Protein AF-A0A2I1HKR5-F1 (afdb_monomer)

Foldseek 3Di:
DDPLVVVVVDDLVPDALVVQQVVCVVVDPDDPSLVSLLVSLVVLVVLCVDPPHDPSNVVSSLVRCVVCVVSVVVCVVVDPDVVVVVVSVVVVVVVVVVVVVVVVVVVVVVVVVVVVVVVVVVVVVD

Secondary structure (DSSP, 8-state):
--TTHHHHTS-GGG--HHHHHHHHHHHSSS--HHHHHHHHHHHHHHHHH-TTS-HHHHHHHHHHHHHTHHHHHHHGGG-S-HHHHHHHHHHHHHHHHHHHHHHHHHHHHHHHHHHHHHHHHHHH--

Radius of gyration: 22.48 Å; Cα contacts (8 Å, |Δi|>4): 47; chains: 1; bounding box: 53×52×51 Å

Organism: NCBI:txid588596

Sequence (126 aa):
MSEYASYFNQDSAKWSLVNFDSWCLQKTNGCHANKIHRIFYKHMNDVLLKDSSTEQERSQARNLINSRKEHVKLANALWDNPDILKSIYKENSKKRDRDTDEEDLVEKERHLALKERELSIKEREV

Structure (mmCIF, N/CA/C/O backbone):
data_AF-A0A2I1HKR5-F1
#
_entry.id   AF-A0A2I1HKR5-F1
#
loop_
_atom_site.group_PDB
_atom_site.id
_atom_site.type_symbol
_atom_site.label_atom_id
_atom_site.label_alt_id
_atom_site.label_comp_id
_atom_site.label_asym_id
_atom_site.label_entity_id
_atom_site.label_seq_id
_atom_site.pdbx_PDB_ins_code
_atom_site.Cartn_x
_atom_site.Cartn_y
_atom_site.Cartn_z
_atom_site.occupancy
_atom_site.B_iso_or_equiv
_atom_site.auth_seq_id
_atom_site.auth_comp_id
_atom_site.auth_asym_id
_atom_site.auth_atom_id
_atom_site.pdbx_PDB_model_num
ATOM 1 N N . MET A 1 1 ? 18.377 -11.336 -5.064 1.00 46.84 1 MET A N 1
ATOM 2 C CA . MET A 1 1 ? 17.333 -10.480 -4.457 1.00 46.84 1 MET A CA 1
ATOM 3 C C . MET A 1 1 ? 17.103 -9.305 -5.387 1.00 46.84 1 MET A C 1
ATOM 5 O O . MET A 1 1 ? 18.077 -8.797 -5.923 1.00 46.84 1 MET A O 1
ATOM 9 N N . SER A 1 2 ? 15.847 -8.954 -5.664 1.00 58.91 2 SER A N 1
ATOM 10 C CA . SER A 1 2 ? 15.514 -7.898 -6.629 1.00 58.91 2 SER A CA 1
ATOM 11 C C . SER A 1 2 ? 16.070 -6.552 -6.147 1.00 58.91 2 SER A C 1
ATOM 13 O O . SER A 1 2 ? 15.927 -6.239 -4.970 1.00 58.91 2 SER A O 1
ATOM 15 N N . GLU A 1 3 ? 16.700 -5.772 -7.025 1.00 70.25 3 GLU A N 1
ATOM 16 C CA . GLU A 1 3 ? 17.335 -4.471 -6.730 1.00 70.25 3 GLU A CA 1
ATOM 17 C C . GLU A 1 3 ? 16.404 -3.510 -5.955 1.00 70.25 3 GLU A C 1
ATOM 19 O O . GLU A 1 3 ? 16.826 -2.779 -5.058 1.00 70.25 3 GLU A O 1
ATOM 24 N N . TYR A 1 4 ? 15.100 -3.635 -6.206 1.00 76.50 4 TYR A N 1
ATOM 25 C CA . TYR A 1 4 ? 14.010 -2.882 -5.587 1.00 76.50 4 TYR A CA 1
ATOM 26 C C . TYR A 1 4 ? 13.698 -3.253 -4.130 1.00 76.50 4 TYR A C 1
ATOM 28 O O . TYR A 1 4 ? 13.053 -2.477 -3.432 1.00 76.50 4 TYR A O 1
ATOM 36 N N . ALA A 1 5 ? 14.146 -4.416 -3.646 1.00 77.94 5 ALA A N 1
ATOM 37 C CA . ALA A 1 5 ? 13.904 -4.849 -2.266 1.00 77.94 5 ALA A CA 1
ATOM 38 C C . ALA A 1 5 ? 14.584 -3.923 -1.247 1.00 77.94 5 ALA A C 1
ATOM 40 O O . ALA A 1 5 ? 14.082 -3.745 -0.142 1.00 77.94 5 ALA A O 1
ATOM 41 N N . SER A 1 6 ? 15.690 -3.287 -1.642 1.00 84.44 6 SER A N 1
ATOM 42 C CA . SER A 1 6 ? 16.434 -2.359 -0.788 1.00 84.44 6 SER A CA 1
ATOM 43 C C . SER A 1 6 ? 15.600 -1.155 -0.335 1.00 84.44 6 SER A C 1
ATOM 45 O O . SER A 1 6 ? 15.768 -0.701 0.794 1.00 84.44 6 SER A O 1
ATOM 47 N N . TYR A 1 7 ? 14.654 -0.689 -1.157 1.00 86.25 7 TYR A N 1
ATOM 48 C CA . TYR A 1 7 ? 13.729 0.377 -0.774 1.00 86.25 7 TYR A CA 1
ATOM 49 C C . TYR A 1 7 ? 12.763 -0.056 0.336 1.00 86.25 7 TYR A C 1
ATOM 51 O O . TYR A 1 7 ? 12.423 0.748 1.197 1.00 86.25 7 TYR A O 1
ATOM 59 N N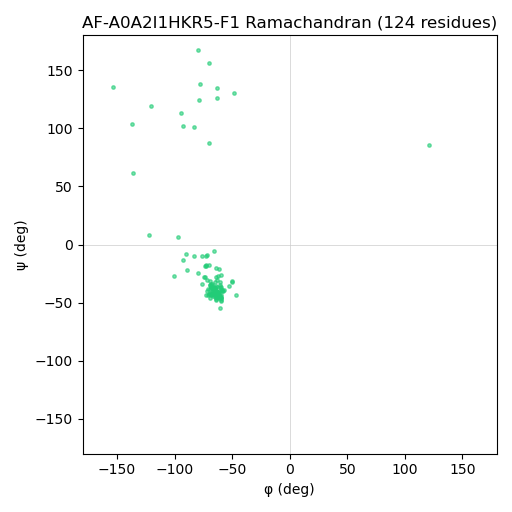 . PHE A 1 8 ? 12.319 -1.313 0.343 1.00 87.12 8 PHE A N 1
ATOM 60 C CA . PHE A 1 8 ? 11.333 -1.805 1.311 1.00 87.12 8 PHE A CA 1
ATOM 61 C C . PHE A 1 8 ? 11.939 -2.220 2.653 1.00 87.12 8 PHE A C 1
ATOM 63 O O . PHE A 1 8 ? 11.205 -2.412 3.612 1.00 87.12 8 PHE A O 1
ATOM 70 N N . ASN A 1 9 ? 13.269 -2.290 2.751 1.00 86.25 9 ASN A N 1
ATOM 71 C CA . ASN A 1 9 ? 13.964 -2.540 4.017 1.00 86.25 9 ASN A CA 1
ATOM 72 C C . ASN A 1 9 ? 13.910 -1.344 4.988 1.00 86.25 9 ASN A C 1
ATOM 74 O O . ASN A 1 9 ? 14.356 -1.457 6.127 1.00 86.25 9 ASN A O 1
ATOM 78 N N . GLN A 1 10 ? 13.421 -0.185 4.539 1.00 86.00 10 GLN A N 1
ATOM 79 C CA . GLN A 1 10 ? 13.166 0.955 5.415 1.00 86.00 10 GLN A CA 1
ATOM 80 C C . GLN A 1 10 ? 11.845 0.791 6.179 1.00 86.00 10 GLN A C 1
ATOM 82 O O . GLN A 1 10 ? 10.998 -0.017 5.806 1.00 86.00 10 GLN A O 1
ATOM 87 N N . ASP A 1 11 ? 11.646 1.637 7.191 1.00 86.62 11 ASP A N 1
ATOM 88 C CA . ASP A 1 11 ? 10.399 1.704 7.956 1.00 86.62 11 ASP A CA 1
ATOM 89 C C . ASP A 1 11 ? 9.158 1.777 7.048 1.00 86.62 11 ASP A C 1
ATOM 91 O O . ASP A 1 11 ? 9.083 2.620 6.146 1.00 86.62 11 ASP A O 1
ATOM 95 N N . SER A 1 12 ? 8.179 0.912 7.324 1.00 84.81 12 SER A N 1
ATOM 96 C CA . SER A 1 12 ? 6.913 0.846 6.595 1.00 84.81 12 SER A CA 1
ATOM 97 C C . SER A 1 12 ? 6.181 2.184 6.509 1.00 84.81 12 SER A C 1
ATOM 99 O O . SER A 1 12 ? 5.651 2.523 5.451 1.00 84.81 12 SER A O 1
ATOM 101 N N . ALA A 1 13 ? 6.245 3.021 7.546 1.00 84.69 13 ALA A N 1
ATOM 102 C CA . ALA A 1 13 ? 5.631 4.348 7.553 1.00 84.69 13 ALA A CA 1
ATOM 103 C C . ALA A 1 13 ? 6.197 5.286 6.469 1.00 84.69 13 ALA A C 1
ATOM 105 O O . ALA A 1 13 ? 5.542 6.249 6.076 1.00 84.69 13 ALA A O 1
ATOM 106 N N . LYS A 1 14 ? 7.404 5.008 5.958 1.00 86.44 14 LYS A N 1
ATOM 107 C CA . LYS A 1 14 ? 8.066 5.796 4.904 1.00 86.44 14 LYS A CA 1
ATOM 108 C C . LYS A 1 14 ? 7.747 5.307 3.493 1.00 86.44 14 LYS A C 1
ATOM 110 O O . LYS A 1 14 ? 8.124 5.970 2.521 1.00 86.44 14 LYS A O 1
ATOM 115 N N . TRP A 1 15 ? 7.077 4.162 3.357 1.00 88.81 15 TRP A N 1
ATOM 116 C CA . TRP A 1 15 ? 6.706 3.620 2.057 1.00 88.81 15 TRP A CA 1
ATOM 117 C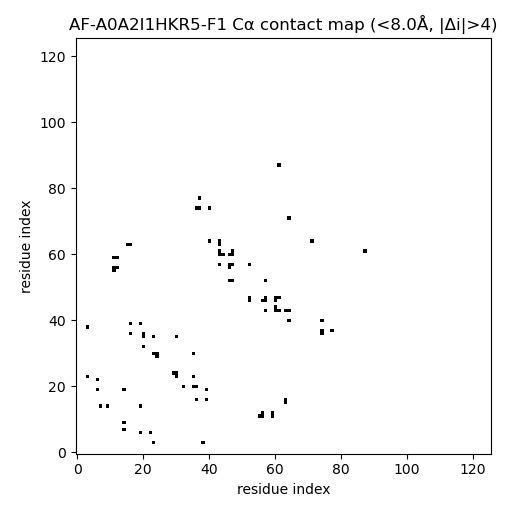 C . TRP A 1 15 ? 5.741 4.566 1.342 1.00 88.81 15 TRP A C 1
ATOM 119 O O . TRP A 1 15 ? 4.696 4.945 1.869 1.00 88.81 15 TRP A O 1
ATOM 129 N N . SER A 1 16 ? 6.092 4.939 0.115 1.00 86.06 16 SER A N 1
ATOM 130 C CA . SER A 1 16 ? 5.286 5.803 -0.741 1.00 86.06 16 SER A CA 1
ATOM 131 C C . SER A 1 16 ? 5.601 5.505 -2.198 1.00 86.06 16 SER A C 1
ATOM 133 O O . SER A 1 16 ? 6.769 5.413 -2.571 1.00 86.06 16 SER A O 1
ATOM 135 N N . LEU A 1 17 ? 4.568 5.405 -3.038 1.00 84.62 17 LEU A N 1
ATOM 136 C CA . LEU A 1 17 ? 4.752 5.177 -4.473 1.00 84.62 17 LEU A CA 1
ATOM 137 C C . LEU A 1 17 ? 5.585 6.295 -5.118 1.00 84.62 17 LEU A C 1
ATOM 139 O O . LEU A 1 17 ? 6.457 6.020 -5.929 1.00 84.62 17 LEU A O 1
ATOM 143 N N . VAL A 1 18 ? 5.372 7.549 -4.705 1.00 83.19 18 VAL A N 1
ATOM 144 C CA . VAL A 1 18 ? 6.098 8.716 -5.240 1.00 83.19 18 VAL A CA 1
ATOM 145 C C . VAL A 1 18 ? 7.580 8.659 -4.875 1.00 83.19 18 VAL A C 1
ATOM 147 O O . VAL A 1 18 ? 8.450 8.907 -5.713 1.00 83.19 18 VAL A O 1
ATOM 150 N N . ASN A 1 19 ? 7.873 8.293 -3.625 1.00 86.25 19 ASN A N 1
ATOM 151 C CA . ASN A 1 19 ? 9.248 8.147 -3.159 1.00 86.25 19 ASN A CA 1
ATOM 152 C C . ASN A 1 19 ? 9.921 6.944 -3.830 1.00 86.25 19 ASN A C 1
ATOM 154 O O . ASN A 1 19 ? 11.100 7.017 -4.161 1.00 86.25 19 ASN A O 1
ATOM 158 N N . PHE A 1 20 ? 9.178 5.860 -4.058 1.00 86.25 20 PHE A N 1
ATOM 159 C CA . PHE A 1 20 ? 9.670 4.675 -4.752 1.00 86.25 20 PHE A CA 1
ATOM 160 C C . PHE A 1 20 ? 9.972 4.944 -6.229 1.00 86.25 20 PHE A C 1
ATOM 162 O O . PHE A 1 20 ? 11.040 4.565 -6.706 1.00 86.25 20 PHE A O 1
ATOM 169 N N . ASP A 1 21 ? 9.088 5.650 -6.935 1.00 82.94 21 ASP A N 1
ATOM 170 C CA . ASP A 1 21 ? 9.306 6.085 -8.317 1.00 82.94 21 ASP A CA 1
ATOM 171 C C . ASP A 1 21 ? 10.547 6.973 -8.426 1.00 82.94 21 ASP A C 1
ATOM 173 O O . ASP A 1 21 ? 11.420 6.725 -9.257 1.00 82.94 21 ASP A O 1
ATOM 177 N N . SER A 1 22 ? 10.661 7.968 -7.542 1.00 83.44 22 SER A N 1
ATOM 178 C CA . SER A 1 22 ? 11.820 8.869 -7.487 1.00 83.44 22 SER A CA 1
ATOM 179 C C . SER A 1 22 ? 13.114 8.108 -7.193 1.00 83.44 22 SER A C 1
ATOM 181 O O . SER A 1 22 ? 14.140 8.350 -7.826 1.00 83.44 22 SER A O 1
ATOM 183 N N . TRP A 1 23 ? 13.063 7.142 -6.274 1.00 85.19 23 TRP A N 1
ATOM 184 C CA . TRP A 1 23 ? 14.198 6.284 -5.943 1.00 85.19 23 TRP A CA 1
ATOM 185 C C . TRP A 1 23 ? 14.615 5.405 -7.132 1.00 85.19 23 TRP A C 1
ATOM 187 O O . TRP A 1 23 ? 15.801 5.308 -7.448 1.00 85.19 23 TRP A O 1
ATOM 197 N N . CYS A 1 24 ? 13.654 4.822 -7.853 1.00 82.69 24 CYS A N 1
ATOM 198 C CA . CYS A 1 24 ? 13.929 4.007 -9.033 1.00 82.69 24 CYS A CA 1
ATOM 199 C C . CYS A 1 24 ? 14.486 4.835 -10.198 1.00 82.69 24 CYS A C 1
ATOM 201 O O . CYS A 1 24 ? 15.383 4.363 -10.894 1.00 82.69 24 CYS A O 1
ATOM 203 N N . LEU A 1 25 ? 14.008 6.067 -10.393 1.00 77.50 25 LEU A N 1
ATOM 204 C CA . LEU A 1 25 ? 14.527 6.993 -11.407 1.00 77.50 25 LEU A CA 1
ATOM 205 C C . LEU A 1 25 ? 16.010 7.322 -11.194 1.00 77.50 25 LEU A C 1
ATOM 207 O O . LEU A 1 25 ? 16.745 7.476 -12.162 1.00 77.50 25 LEU A O 1
ATOM 211 N N . GLN A 1 26 ? 16.456 7.399 -9.938 1.00 77.69 26 GLN A N 1
ATOM 212 C CA . GLN A 1 26 ? 17.859 7.660 -9.601 1.00 77.69 26 GLN A CA 1
ATOM 213 C C . GLN A 1 26 ? 18.754 6.420 -9.712 1.00 77.69 26 GLN A C 1
ATOM 215 O O . GLN A 1 26 ? 19.967 6.549 -9.869 1.00 77.69 26 GLN A O 1
ATOM 220 N N . LYS A 1 27 ? 18.179 5.218 -9.586 1.00 72.19 27 LYS A N 1
ATOM 221 C CA . LYS A 1 27 ? 18.922 3.949 -9.546 1.00 72.19 27 LYS A CA 1
ATOM 222 C C . LYS A 1 27 ? 18.920 3.182 -10.865 1.00 72.19 27 LYS A C 1
ATOM 224 O O . LYS A 1 27 ? 19.858 2.437 -11.118 1.00 72.19 27 LYS A O 1
ATOM 229 N N . THR A 1 28 ? 17.904 3.362 -11.706 1.00 62.94 28 THR A N 1
ATOM 230 C CA . THR A 1 28 ? 17.740 2.602 -12.952 1.00 62.94 28 THR A CA 1
ATOM 231 C C . THR A 1 28 ? 17.721 3.528 -14.168 1.00 62.94 28 THR A C 1
ATOM 233 O O . THR A 1 28 ? 16.851 4.387 -14.299 1.00 62.94 28 THR A O 1
ATOM 236 N N . ASN A 1 29 ? 18.679 3.339 -15.086 1.00 55.53 29 ASN A N 1
ATOM 237 C CA . ASN A 1 29 ? 18.708 4.012 -16.389 1.00 55.53 29 ASN A CA 1
ATOM 238 C C . ASN A 1 29 ? 17.573 3.461 -17.269 1.00 55.53 29 ASN A C 1
ATOM 240 O O . ASN A 1 29 ? 17.760 2.498 -18.008 1.00 55.53 29 ASN A O 1
ATOM 244 N N . GLY A 1 30 ? 16.381 4.045 -17.154 1.00 55.28 30 GLY A N 1
ATOM 245 C CA . GLY A 1 30 ? 15.196 3.632 -17.909 1.00 55.28 30 GLY A CA 1
ATOM 246 C C . GLY A 1 30 ? 14.055 3.213 -16.991 1.00 55.28 30 GLY A C 1
ATOM 2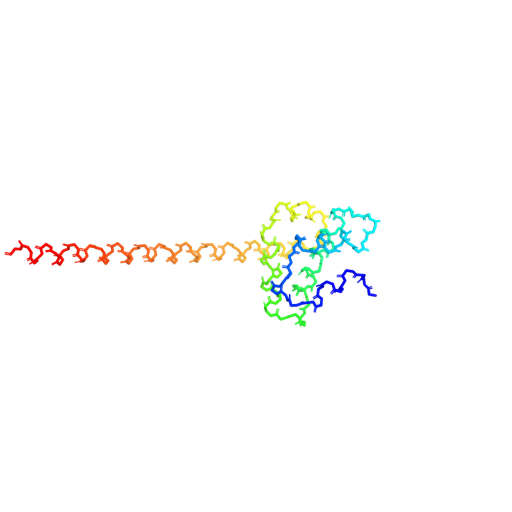47 O O . GLY A 1 30 ? 13.858 2.039 -16.682 1.00 55.28 30 GLY A O 1
ATOM 248 N N . CYS A 1 31 ? 13.274 4.198 -16.565 1.00 57.62 31 CYS A N 1
ATOM 249 C CA . CYS A 1 31 ? 12.113 3.996 -15.716 1.00 57.62 31 CYS A CA 1
ATOM 250 C C . CYS A 1 31 ? 10.855 3.845 -16.583 1.00 57.62 31 CYS A C 1
ATOM 252 O O . CYS A 1 31 ? 10.299 4.819 -17.088 1.00 57.62 31 CYS A O 1
ATOM 254 N N . HIS A 1 32 ? 10.386 2.609 -16.759 1.00 66.00 32 HIS A N 1
ATOM 255 C CA . HIS A 1 32 ? 9.022 2.371 -17.227 1.00 66.00 32 HIS A CA 1
ATOM 256 C C . HIS A 1 32 ? 8.088 2.442 -16.016 1.00 66.00 32 HIS A C 1
ATOM 258 O O . HIS A 1 32 ? 7.998 1.469 -15.263 1.00 66.00 32 HIS A O 1
ATOM 264 N N . ALA A 1 33 ? 7.389 3.568 -15.836 1.00 65.88 33 ALA A N 1
ATOM 265 C CA . ALA A 1 33 ? 6.505 3.820 -14.688 1.00 65.88 33 ALA A CA 1
ATOM 266 C C . ALA A 1 33 ? 5.567 2.634 -14.382 1.00 65.88 33 ALA A C 1
ATOM 268 O O . ALA A 1 33 ? 5.493 2.164 -13.251 1.00 65.88 33 ALA A O 1
ATOM 269 N N . ASN A 1 34 ? 4.966 2.037 -15.417 1.00 69.38 34 ASN A N 1
ATOM 270 C CA . ASN A 1 34 ? 4.083 0.873 -15.274 1.00 69.38 34 ASN A CA 1
ATOM 271 C C . ASN A 1 34 ? 4.774 -0.349 -14.639 1.00 69.38 34 ASN A C 1
ATOM 273 O O . ASN A 1 34 ? 4.172 -1.072 -13.844 1.00 69.38 34 ASN A O 1
ATOM 277 N N . LYS A 1 35 ? 6.046 -0.596 -14.972 1.00 73.69 35 LYS A N 1
ATOM 278 C CA . LYS A 1 35 ? 6.815 -1.730 -14.439 1.00 73.69 35 LYS A CA 1
ATOM 279 C C . LYS A 1 35 ? 7.159 -1.518 -12.966 1.00 73.69 35 LYS A C 1
ATOM 281 O O . LYS A 1 35 ? 7.108 -2.464 -12.187 1.00 73.69 35 LYS A O 1
ATOM 286 N N . ILE A 1 36 ? 7.471 -0.285 -12.585 1.00 77.88 36 ILE A N 1
ATOM 287 C CA . ILE A 1 36 ? 7.832 0.081 -11.212 1.00 77.88 36 ILE A CA 1
ATOM 288 C C . ILE A 1 36 ? 6.602 0.056 -10.317 1.00 77.88 36 ILE A C 1
ATOM 290 O O . ILE A 1 36 ? 6.632 -0.563 -9.256 1.00 77.88 36 ILE A O 1
ATOM 294 N N . HIS A 1 37 ? 5.479 0.598 -10.787 1.00 81.69 37 HIS A N 1
ATOM 295 C CA . HIS A 1 37 ? 4.210 0.531 -10.060 1.00 81.69 37 HIS A CA 1
ATOM 296 C C . HIS A 1 37 ? 3.803 -0.925 -9.820 1.00 81.69 37 HIS A C 1
ATOM 298 O O . HIS A 1 37 ? 3.403 -1.276 -8.712 1.00 81.69 37 HIS A O 1
ATOM 304 N N . ARG A 1 38 ? 4.000 -1.810 -10.809 1.00 78.00 38 ARG A N 1
ATOM 305 C CA . ARG A 1 38 ? 3.765 -3.252 -10.641 1.00 78.00 38 ARG A CA 1
ATOM 306 C C . ARG A 1 38 ? 4.628 -3.856 -9.534 1.00 78.00 38 ARG A C 1
ATOM 308 O O . ARG A 1 38 ? 4.119 -4.635 -8.736 1.00 78.00 38 ARG A O 1
ATOM 315 N N . ILE A 1 39 ? 5.915 -3.521 -9.483 1.00 81.19 39 ILE A N 1
ATOM 316 C CA . ILE A 1 39 ? 6.826 -4.017 -8.441 1.00 81.19 39 ILE A CA 1
ATOM 317 C C . ILE A 1 39 ? 6.382 -3.519 -7.063 1.00 81.19 39 ILE A C 1
ATOM 319 O O . ILE A 1 39 ? 6.341 -4.305 -6.119 1.00 81.19 39 ILE A O 1
ATOM 323 N N . PHE A 1 40 ? 5.991 -2.248 -6.968 1.00 85.81 40 PHE A N 1
ATOM 324 C CA . PHE A 1 40 ? 5.512 -1.648 -5.729 1.00 85.81 40 PHE A CA 1
ATOM 325 C C . PHE A 1 40 ? 4.265 -2.351 -5.194 1.00 85.81 40 PHE A C 1
ATOM 327 O O . PHE A 1 40 ? 4.258 -2.836 -4.064 1.00 85.81 40 PHE A O 1
ATOM 334 N N . TYR A 1 41 ? 3.221 -2.471 -6.016 1.00 83.00 41 TYR A N 1
ATOM 335 C CA . TYR A 1 41 ? 1.973 -3.100 -5.588 1.00 83.00 41 TYR A CA 1
ATOM 336 C C . TYR A 1 41 ? 2.116 -4.604 -5.362 1.00 83.00 41 TYR A C 1
ATOM 338 O O . TYR A 1 41 ? 1.482 -5.136 -4.454 1.00 83.00 41 TYR A O 1
ATOM 346 N N . LYS A 1 42 ? 2.997 -5.285 -6.108 1.00 82.25 42 LYS A N 1
ATOM 347 C CA . LYS A 1 42 ? 3.342 -6.680 -5.817 1.00 82.25 42 LYS A CA 1
ATOM 348 C C . LYS A 1 42 ? 3.949 -6.816 -4.421 1.00 82.25 42 LYS A C 1
ATOM 350 O O . LYS A 1 42 ? 3.533 -7.697 -3.682 1.00 82.25 42 LYS A O 1
ATOM 355 N N . HIS A 1 43 ? 4.869 -5.930 -4.039 1.00 86.06 43 HIS A N 1
ATOM 356 C CA . HIS A 1 43 ? 5.448 -5.955 -2.697 1.00 86.06 43 HIS A CA 1
ATOM 357 C C . HIS A 1 43 ? 4.390 -5.725 -1.612 1.00 86.06 43 HIS A C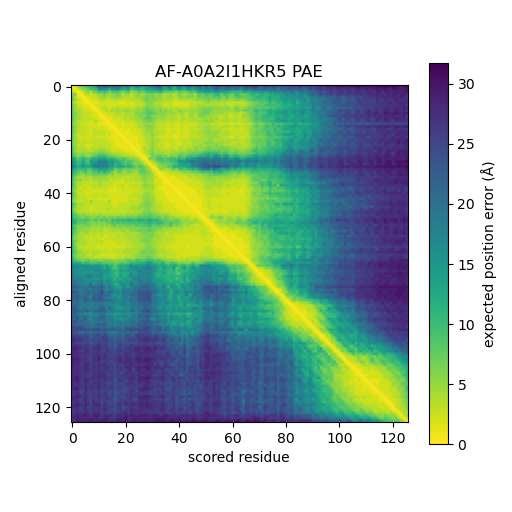 1
ATOM 359 O O . HIS A 1 43 ? 4.342 -6.475 -0.642 1.00 86.06 43 HIS A O 1
ATOM 365 N N . MET A 1 44 ? 3.501 -4.743 -1.799 1.00 86.88 44 MET A N 1
ATOM 366 C CA . MET A 1 44 ? 2.388 -4.510 -0.869 1.00 86.88 44 MET A CA 1
ATOM 367 C C . MET A 1 44 ? 1.509 -5.757 -0.721 1.00 86.88 44 MET A C 1
ATOM 369 O O . MET A 1 44 ? 1.097 -6.093 0.383 1.00 86.88 44 MET A O 1
ATOM 373 N N . ASN A 1 45 ? 1.260 -6.481 -1.812 1.00 81.62 45 ASN A N 1
ATOM 374 C CA . ASN A 1 45 ? 0.496 -7.722 -1.770 1.00 81.62 45 ASN A CA 1
ATOM 375 C C . ASN A 1 45 ? 1.252 -8.853 -1.054 1.00 81.62 45 ASN A C 1
ATOM 377 O O . ASN A 1 45 ? 0.670 -9.556 -0.233 1.00 81.62 45 ASN A O 1
ATOM 381 N N . ASP A 1 46 ? 2.553 -8.998 -1.308 1.00 85.06 46 ASP A N 1
ATOM 382 C CA . ASP A 1 46 ? 3.394 -9.976 -0.613 1.00 85.06 46 ASP A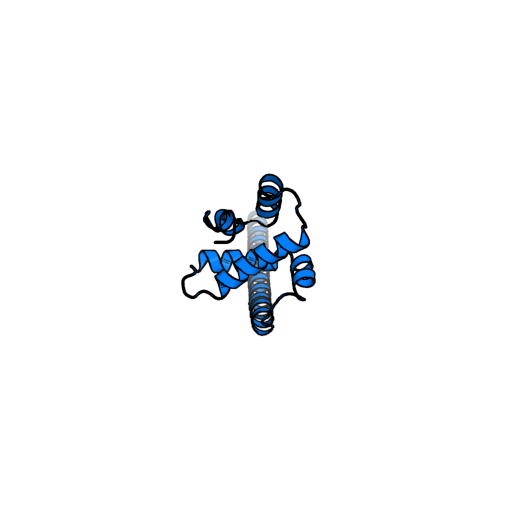 CA 1
ATOM 383 C C . ASP A 1 46 ? 3.402 -9.721 0.906 1.00 85.06 46 ASP A C 1
ATOM 385 O O . ASP A 1 46 ? 3.378 -10.670 1.684 1.00 85.06 46 ASP A O 1
ATOM 389 N N . VAL A 1 47 ? 3.379 -8.455 1.341 1.00 85.94 47 VAL A N 1
ATOM 390 C CA . VAL A 1 47 ? 3.246 -8.064 2.759 1.00 85.94 47 VAL A CA 1
ATOM 391 C C . VAL A 1 47 ? 1.886 -8.470 3.338 1.00 85.94 47 VAL A C 1
ATOM 393 O O . VAL A 1 47 ? 1.802 -8.894 4.489 1.00 85.94 47 VAL A O 1
ATOM 396 N N . LEU A 1 48 ? 0.806 -8.384 2.557 1.00 83.12 48 LEU A N 1
ATOM 397 C CA . LEU A 1 48 ? -0.520 -8.827 3.004 1.00 83.12 48 LEU A CA 1
ATOM 398 C C . LEU A 1 48 ? -0.640 -10.352 3.098 1.00 83.12 48 LEU A C 1
ATOM 400 O O . LEU A 1 48 ? -1.397 -10.843 3.931 1.00 83.12 48 LEU A O 1
ATOM 404 N N . LEU A 1 49 ? 0.090 -11.084 2.256 1.00 81.94 49 LEU A N 1
ATOM 405 C CA . LEU A 1 49 ? 0.047 -12.547 2.182 1.00 81.94 49 LEU A CA 1
ATOM 406 C C . LEU A 1 49 ? 1.033 -13.244 3.122 1.00 81.94 49 LEU A C 1
ATOM 408 O O . LEU A 1 49 ? 0.851 -14.418 3.434 1.00 81.94 49 LEU A O 1
ATOM 412 N N . LYS A 1 50 ? 2.093 -12.560 3.556 1.00 84.06 50 LYS A N 1
ATOM 413 C CA . LYS A 1 50 ? 3.079 -13.136 4.470 1.00 84.06 50 LYS A CA 1
ATOM 414 C C . LYS A 1 50 ? 2.565 -13.138 5.902 1.00 84.06 50 LYS A C 1
ATOM 416 O O . LYS A 1 50 ? 2.300 -12.087 6.489 1.00 84.06 50 LYS A O 1
ATOM 421 N N . ASP A 1 51 ? 2.557 -14.318 6.514 1.00 77.81 51 ASP A N 1
ATOM 422 C CA . ASP A 1 51 ? 2.246 -14.479 7.938 1.00 77.81 51 ASP A CA 1
ATOM 423 C C . ASP A 1 51 ? 3.253 -13.763 8.849 1.00 77.81 51 ASP A C 1
ATOM 425 O O . ASP A 1 51 ? 2.890 -13.314 9.931 1.00 77.81 51 ASP A O 1
ATOM 429 N N . SER A 1 52 ? 4.493 -13.582 8.380 1.00 85.44 52 SER A N 1
ATOM 430 C CA . SER A 1 52 ? 5.567 -12.898 9.108 1.00 85.44 52 SER A CA 1
ATOM 431 C C . SER A 1 52 ? 5.456 -11.371 9.130 1.00 85.44 52 SER A C 1
ATOM 433 O O . SER A 1 52 ? 6.258 -10.727 9.801 1.00 85.44 52 SER A O 1
ATOM 435 N N . SER A 1 53 ? 4.545 -10.778 8.355 1.00 85.75 53 SER A N 1
ATOM 436 C CA . SER A 1 53 ? 4.382 -9.324 8.307 1.00 85.75 53 SER A CA 1
ATOM 437 C C . SER A 1 53 ? 3.607 -8.809 9.515 1.00 85.75 53 SER A C 1
ATOM 439 O O . SER A 1 53 ? 2.604 -9.386 9.937 1.00 85.75 53 SER A O 1
ATOM 441 N N . THR A 1 54 ? 4.074 -7.694 10.062 1.00 87.81 54 THR A N 1
ATOM 442 C CA . THR A 1 54 ? 3.460 -7.019 11.206 1.00 87.81 54 THR A CA 1
ATOM 443 C C . THR A 1 54 ? 2.129 -6.371 10.821 1.00 87.81 54 THR A C 1
ATOM 445 O O . THR A 1 54 ? 1.893 -6.021 9.662 1.00 87.81 54 THR A O 1
ATOM 448 N N . GLU A 1 55 ? 1.248 -6.151 11.801 1.00 86.44 55 GLU A N 1
ATOM 449 C CA . GLU A 1 55 ? -0.031 -5.473 11.546 1.00 86.44 55 GLU A CA 1
ATOM 450 C C . GLU A 1 55 ? 0.167 -4.031 11.055 1.00 86.44 55 GLU A C 1
ATOM 452 O O . GLU A 1 55 ? -0.607 -3.541 10.236 1.00 86.44 55 GLU A O 1
ATOM 457 N N . GLN A 1 56 ? 1.248 -3.369 11.479 1.00 85.88 56 GLN A N 1
ATOM 458 C CA . GLN A 1 56 ? 1.616 -2.044 10.986 1.00 85.88 56 GLN A CA 1
ATOM 459 C C . GLN A 1 56 ? 1.950 -2.071 9.487 1.00 85.88 56 GLN A C 1
ATOM 461 O O . GLN A 1 56 ? 1.410 -1.268 8.726 1.00 85.88 56 GLN A O 1
ATOM 466 N N . GLU A 1 57 ? 2.776 -3.022 9.044 1.00 86.62 57 GLU A N 1
ATOM 467 C CA . GLU A 1 57 ? 3.107 -3.196 7.624 1.00 86.62 57 GLU A CA 1
ATOM 468 C C . GLU A 1 57 ? 1.865 -3.532 6.794 1.00 86.62 57 GLU A C 1
ATOM 470 O O . GLU A 1 57 ? 1.669 -2.971 5.714 1.00 86.62 57 GLU A O 1
ATOM 475 N N . ARG A 1 58 ? 0.989 -4.403 7.309 1.00 84.81 58 ARG A N 1
ATOM 476 C CA . ARG A 1 58 ? -0.271 -4.761 6.646 1.00 84.81 58 ARG A CA 1
ATOM 477 C C . ARG A 1 58 ? -1.220 -3.572 6.548 1.00 84.81 58 ARG A C 1
ATOM 479 O O . ARG A 1 58 ? -1.774 -3.332 5.477 1.00 84.81 58 ARG A O 1
ATOM 486 N N . SER A 1 59 ? -1.389 -2.811 7.626 1.00 84.12 59 SER A N 1
ATOM 487 C CA . SER A 1 59 ? -2.214 -1.598 7.656 1.00 84.12 59 SER A CA 1
ATOM 488 C C . SER A 1 59 ? -1.711 -0.569 6.642 1.00 84.12 59 SER A C 1
ATOM 490 O O . SER A 1 59 ? -2.477 -0.064 5.817 1.00 84.12 59 SER A O 1
ATOM 492 N N . GLN A 1 60 ? -0.398 -0.340 6.611 1.00 86.19 60 GLN A N 1
ATOM 493 C CA . GLN A 1 60 ? 0.220 0.577 5.664 1.00 86.19 60 GLN A CA 1
ATOM 494 C C . GLN A 1 60 ? 0.079 0.099 4.213 1.00 86.19 60 GLN A C 1
ATOM 496 O O . GLN A 1 60 ? -0.274 0.892 3.339 1.00 86.19 60 GLN A O 1
ATOM 501 N N . ALA A 1 61 ? 0.278 -1.194 3.946 1.00 84.88 61 ALA A N 1
ATOM 502 C CA . ALA A 1 61 ? 0.070 -1.778 2.624 1.00 84.88 61 ALA A CA 1
ATOM 503 C C . ALA A 1 61 ? -1.382 -1.603 2.146 1.00 84.88 61 ALA A C 1
ATOM 505 O O . ALA A 1 61 ? -1.603 -1.175 1.009 1.00 84.88 61 ALA A O 1
ATOM 506 N N . ARG A 1 62 ? -2.377 -1.837 3.018 1.00 82.56 62 ARG A N 1
ATOM 507 C CA . ARG A 1 62 ? -3.799 -1.579 2.711 1.00 82.56 62 ARG A CA 1
ATOM 508 C C . ARG A 1 62 ? -4.040 -0.108 2.379 1.00 82.56 62 ARG A C 1
ATOM 510 O O . ARG A 1 62 ? -4.682 0.185 1.372 1.00 82.56 62 ARG A O 1
ATOM 517 N N . ASN A 1 63 ? -3.496 0.818 3.170 1.00 83.12 63 ASN A N 1
ATOM 518 C CA . ASN A 1 63 ? -3.641 2.258 2.934 1.00 83.12 63 ASN A CA 1
ATOM 519 C C . ASN A 1 63 ? -3.035 2.687 1.591 1.00 83.12 63 ASN A C 1
ATOM 521 O O . ASN A 1 63 ? -3.672 3.407 0.820 1.00 83.12 63 ASN A O 1
ATOM 525 N N . LEU A 1 64 ? -1.837 2.199 1.266 1.00 83.19 64 LEU A N 1
ATOM 526 C CA . LEU A 1 64 ? -1.143 2.519 0.018 1.00 83.19 64 LEU A CA 1
ATOM 527 C C . LEU A 1 64 ? -1.871 1.963 -1.211 1.00 83.19 64 LEU A C 1
ATOM 529 O O . LEU A 1 64 ? -2.009 2.674 -2.208 1.00 83.19 64 LEU A O 1
ATOM 533 N N . ILE A 1 65 ? -2.410 0.745 -1.125 1.00 81.31 65 ILE A N 1
ATOM 534 C CA . ILE A 1 65 ? -3.290 0.171 -2.153 1.00 81.31 65 ILE A CA 1
ATOM 535 C C . ILE A 1 65 ? -4.558 1.029 -2.309 1.00 81.31 65 ILE A C 1
ATOM 537 O O . ILE A 1 65 ? -4.946 1.380 -3.423 1.00 81.31 65 ILE A O 1
ATOM 541 N N . ASN A 1 66 ? -5.186 1.430 -1.203 1.00 71.31 66 ASN A N 1
ATOM 542 C CA . ASN A 1 66 ? -6.441 2.184 -1.222 1.00 71.31 66 ASN A CA 1
ATOM 543 C C . ASN A 1 66 ? -6.293 3.625 -1.744 1.00 71.31 66 ASN A C 1
ATOM 545 O O . ASN A 1 66 ? -7.199 4.121 -2.413 1.00 71.31 66 ASN A O 1
ATOM 549 N N . SER A 1 67 ? -5.167 4.290 -1.471 1.00 70.19 67 SER A N 1
ATOM 550 C CA . SER A 1 67 ? -4.935 5.705 -1.810 1.00 70.19 67 SER A CA 1
ATOM 551 C C . SER A 1 67 ? -4.926 6.019 -3.312 1.00 70.19 67 SER A C 1
ATOM 553 O O . SER A 1 67 ? -5.131 7.166 -3.700 1.00 70.19 67 SER A O 1
ATOM 555 N N . ARG A 1 68 ? -4.718 5.020 -4.180 1.00 64.44 68 ARG A N 1
ATOM 556 C CA . ARG A 1 68 ? -4.689 5.197 -5.641 1.00 64.44 68 ARG A CA 1
ATOM 557 C C . ARG A 1 68 ? -5.468 4.099 -6.359 1.00 64.44 68 ARG A C 1
ATOM 559 O O . ARG A 1 68 ? -4.920 3.362 -7.177 1.00 64.44 68 ARG A O 1
ATOM 566 N N . LYS A 1 69 ? -6.777 4.018 -6.089 1.00 58.84 69 LYS A N 1
ATOM 567 C CA . LYS A 1 69 ? -7.700 3.057 -6.730 1.00 58.84 69 LYS A CA 1
ATOM 568 C C . LYS A 1 69 ? -7.619 3.038 -8.261 1.00 58.84 69 LYS A C 1
ATOM 570 O O . LYS A 1 69 ? -7.815 1.983 -8.850 1.00 58.84 69 LYS A O 1
ATOM 575 N N . GLU A 1 70 ? -7.321 4.160 -8.914 1.00 58.75 70 GLU A N 1
ATOM 576 C CA . GLU A 1 70 ? -7.169 4.225 -10.378 1.00 58.75 70 GLU A CA 1
ATOM 577 C C . GLU A 1 70 ? -5.884 3.550 -10.877 1.00 58.75 70 GLU A C 1
ATOM 579 O O . GLU A 1 70 ? -5.916 2.800 -11.851 1.00 58.75 70 GLU A O 1
ATOM 584 N N . HIS A 1 71 ? -4.772 3.717 -10.153 1.00 57.06 71 HIS A N 1
ATOM 585 C CA . HIS A 1 71 ? -3.525 2.998 -10.429 1.00 57.06 71 HIS A CA 1
ATOM 586 C C . HIS A 1 71 ? -3.674 1.509 -10.121 1.00 57.06 71 HIS A C 1
ATOM 588 O O . HIS A 1 71 ? -3.174 0.671 -10.866 1.00 57.06 71 HIS A O 1
ATOM 594 N N . VAL A 1 72 ? -4.423 1.172 -9.067 1.00 55.28 72 VAL A N 1
ATOM 595 C CA . VAL A 1 72 ? -4.798 -0.208 -8.752 1.00 55.28 72 VAL A CA 1
ATOM 596 C C . VAL A 1 72 ? -5.697 -0.800 -9.834 1.00 55.28 72 VAL A C 1
ATOM 598 O O . VAL A 1 72 ? -5.494 -1.949 -10.181 1.00 55.28 72 VAL A O 1
ATOM 601 N N . LYS A 1 73 ? -6.618 -0.040 -10.445 1.00 55.88 73 LYS A N 1
ATOM 602 C CA . LYS A 1 73 ? -7.425 -0.496 -11.593 1.00 55.88 73 LYS A CA 1
ATOM 603 C C . LYS A 1 73 ? -6.598 -0.768 -12.848 1.00 55.88 73 LYS A C 1
ATOM 605 O O . LYS A 1 73 ? -6.858 -1.754 -13.526 1.00 55.88 73 LYS A O 1
ATOM 610 N N . LEU A 1 74 ? -5.590 0.051 -13.138 1.00 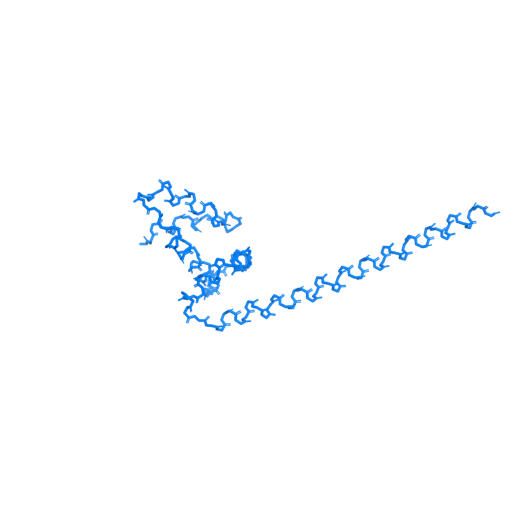52.69 74 LEU A N 1
ATOM 611 C CA . LEU A 1 74 ? -4.612 -0.243 -14.195 1.00 52.69 74 LEU A CA 1
ATOM 612 C C . LEU A 1 74 ? -3.743 -1.450 -13.832 1.00 52.69 74 LEU A C 1
ATOM 614 O O . LEU A 1 74 ? -3.432 -2.282 -14.682 1.00 52.69 74 LEU A O 1
ATOM 618 N N . ALA A 1 75 ? -3.413 -1.587 -12.549 1.00 50.50 75 ALA A N 1
ATOM 619 C CA . ALA A 1 75 ? -2.740 -2.759 -12.034 1.00 50.50 75 ALA A CA 1
ATOM 620 C C . ALA A 1 75 ? -3.661 -3.983 -11.936 1.00 50.50 75 ALA A C 1
ATOM 622 O O . ALA A 1 75 ? -3.108 -5.064 -11.892 1.00 50.50 75 ALA A O 1
ATOM 623 N N . ASN A 1 76 ? -5.002 -3.874 -11.944 1.00 51.06 76 ASN A N 1
ATOM 624 C CA . ASN A 1 76 ? -5.963 -4.979 -11.741 1.00 51.06 76 ASN A CA 1
ATOM 625 C C . ASN A 1 76 ? -5.809 -6.093 -12.779 1.00 51.06 76 ASN A C 1
ATOM 627 O O . ASN A 1 76 ? -6.092 -7.244 -12.470 1.00 51.06 76 ASN A O 1
ATOM 631 N N . ALA A 1 77 ? -5.300 -5.785 -13.975 1.00 51.22 77 ALA A N 1
ATOM 632 C CA . ALA A 1 77 ? -4.904 -6.797 -14.959 1.00 51.22 77 ALA A CA 1
ATOM 633 C C . ALA A 1 77 ? -3.707 -7.669 -14.503 1.00 51.22 77 ALA A C 1
ATOM 635 O O . ALA A 1 77 ? -3.315 -8.598 -15.200 1.00 51.22 77 ALA A O 1
ATOM 636 N N . LEU A 1 78 ? -3.096 -7.349 -13.360 1.00 49.03 78 LEU A N 1
ATOM 637 C CA . LEU A 1 78 ? -1.856 -7.916 -12.825 1.00 49.03 78 LEU A CA 1
ATOM 638 C C . LEU A 1 78 ? -2.041 -8.535 -11.422 1.00 49.03 78 LEU A C 1
ATOM 64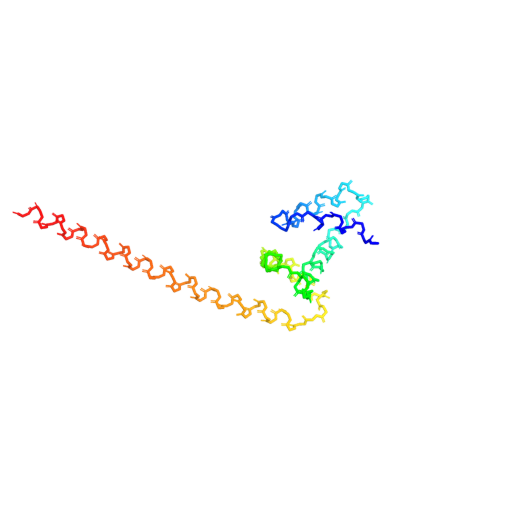0 O O . LEU A 1 78 ? -1.038 -8.869 -10.792 1.00 49.03 78 LEU A O 1
ATOM 644 N N . TRP A 1 79 ? -3.279 -8.653 -10.915 1.00 52.84 79 TRP A N 1
ATOM 645 C CA . TRP A 1 79 ? -3.589 -9.271 -9.615 1.00 52.84 79 TRP A CA 1
ATOM 646 C C . TRP A 1 79 ? -3.949 -10.740 -9.837 1.00 52.84 79 TRP A C 1
ATOM 648 O O . TRP A 1 79 ? -4.988 -11.037 -10.418 1.00 52.84 79 TRP A O 1
ATOM 658 N N . ASP A 1 80 ? -3.115 -11.656 -9.344 1.00 52.53 80 ASP A N 1
ATOM 659 C CA . ASP A 1 80 ? -3.328 -13.103 -9.509 1.00 52.53 80 ASP A CA 1
ATOM 660 C C . ASP A 1 80 ? -4.472 -13.660 -8.639 1.00 52.53 80 ASP A C 1
ATOM 662 O O . ASP A 1 80 ? -4.865 -14.810 -8.819 1.00 52.53 80 ASP A O 1
ATOM 666 N N . ASN A 1 81 ? -5.022 -12.884 -7.689 1.00 55.16 81 ASN A N 1
ATOM 667 C CA . ASN A 1 81 ? -6.031 -13.397 -6.760 1.00 55.16 81 ASN A CA 1
ATOM 668 C C . ASN A 1 81 ? -7.218 -12.431 -6.513 1.00 55.16 81 ASN A C 1
ATOM 670 O O . ASN A 1 81 ? -7.090 -11.462 -5.754 1.00 55.16 81 ASN A O 1
ATOM 674 N N . PRO A 1 82 ? -8.392 -12.688 -7.121 1.00 56.62 82 PRO A N 1
ATOM 675 C CA . PRO A 1 82 ? -9.572 -11.826 -7.026 1.00 56.62 82 PRO A CA 1
ATOM 676 C C . PRO A 1 82 ? -10.250 -11.817 -5.644 1.00 56.62 82 PRO A C 1
ATOM 678 O O . PRO A 1 82 ? -11.005 -10.888 -5.342 1.00 56.62 82 PRO A O 1
ATOM 681 N N . ASP A 1 83 ? -9.983 -12.792 -4.771 1.00 59.03 83 ASP A N 1
ATOM 682 C CA . ASP A 1 83 ? -10.590 -12.842 -3.433 1.00 59.03 83 ASP A CA 1
ATOM 683 C C . ASP A 1 83 ? -9.986 -11.810 -2.468 1.00 59.03 83 ASP A C 1
ATOM 685 O O . ASP A 1 83 ? -10.685 -11.263 -1.609 1.00 59.03 83 ASP A O 1
ATO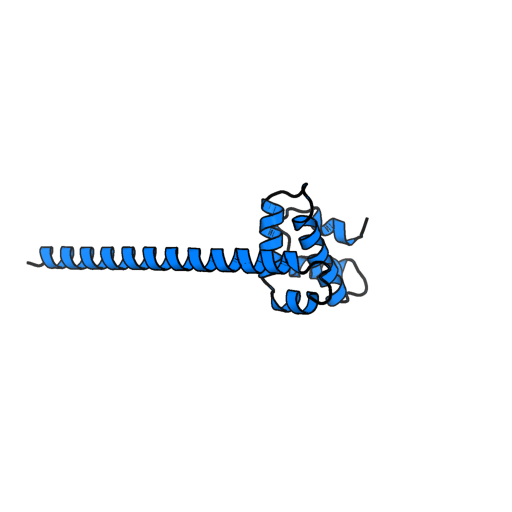M 689 N N . ILE A 1 84 ? -8.719 -11.443 -2.677 1.00 58.12 84 ILE A N 1
ATOM 690 C CA . ILE A 1 84 ? -8.038 -10.379 -1.923 1.00 58.12 84 ILE A CA 1
ATOM 691 C C . ILE A 1 84 ? -8.697 -9.025 -2.212 1.00 58.12 84 ILE A C 1
ATOM 693 O O . ILE A 1 84 ? -8.953 -8.247 -1.292 1.00 58.12 84 ILE A O 1
ATOM 697 N N . LEU A 1 85 ? -9.066 -8.775 -3.475 1.00 57.50 85 LEU A N 1
ATOM 698 C CA . LEU A 1 85 ? -9.810 -7.576 -3.867 1.00 57.50 85 LEU A CA 1
ATOM 699 C C . LEU A 1 85 ? -11.155 -7.512 -3.140 1.00 57.50 85 LEU A C 1
ATOM 701 O O . LEU A 1 85 ? -11.474 -6.485 -2.541 1.00 57.50 85 LEU A O 1
ATOM 705 N N . LYS A 1 86 ? -11.926 -8.607 -3.122 1.00 59.59 86 LYS A N 1
ATOM 706 C CA . LYS A 1 86 ? -13.205 -8.655 -2.393 1.00 59.59 86 LYS A CA 1
ATOM 707 C C . LYS A 1 86 ? -13.030 -8.360 -0.905 1.00 59.59 86 LYS A C 1
ATOM 709 O O . LYS A 1 86 ? -13.850 -7.633 -0.350 1.00 59.59 86 LYS A O 1
ATOM 714 N N . SER A 1 87 ? -11.974 -8.875 -0.274 1.00 57.53 87 SER A N 1
ATOM 715 C CA . SER A 1 87 ? -11.691 -8.618 1.142 1.00 57.53 87 SER A CA 1
ATOM 716 C C . SER A 1 87 ? -11.399 -7.137 1.409 1.00 57.53 87 SER A C 1
ATOM 718 O O . SER A 1 87 ? -12.033 -6.534 2.272 1.00 57.53 87 SER A O 1
ATOM 720 N N . ILE A 1 88 ? -10.550 -6.507 0.589 1.00 56.16 88 ILE A N 1
ATOM 721 C CA . ILE A 1 88 ? -10.222 -5.076 0.701 1.00 56.16 88 ILE A CA 1
ATOM 722 C C . ILE A 1 88 ? -11.468 -4.205 0.474 1.00 56.16 88 ILE A C 1
ATOM 724 O O . ILE A 1 88 ? -11.727 -3.270 1.230 1.00 56.16 88 ILE A O 1
ATOM 728 N N . TYR A 1 89 ? -12.289 -4.509 -0.537 1.00 55.41 89 TYR A N 1
ATOM 729 C CA . TYR A 1 89 ? -13.532 -3.768 -0.779 1.00 55.41 89 TYR A CA 1
ATOM 730 C C . TYR A 1 89 ? -14.551 -3.930 0.363 1.00 55.41 89 TYR A C 1
ATOM 732 O O . TYR A 1 89 ? -15.214 -2.954 0.714 1.00 55.41 89 TYR A O 1
ATOM 740 N N . LYS A 1 90 ? -14.655 -5.123 0.963 1.00 56.09 90 LYS A N 1
ATOM 741 C CA . LYS A 1 90 ? -15.597 -5.439 2.053 1.00 56.09 90 LYS A CA 1
ATOM 742 C C . LYS A 1 90 ? -15.160 -4.878 3.411 1.00 56.09 90 LYS A C 1
ATOM 744 O O . LYS A 1 90 ? -16.003 -4.486 4.211 1.00 56.09 90 LYS A O 1
ATOM 749 N N . GLU A 1 91 ? -13.860 -4.819 3.684 1.00 53.09 91 GLU A N 1
ATOM 750 C CA . GLU A 1 91 ? -13.323 -4.160 4.882 1.00 53.09 91 GLU A CA 1
ATOM 751 C C . GLU A 1 91 ? -13.507 -2.631 4.796 1.00 53.09 91 GLU A C 1
ATOM 753 O O . GLU A 1 91 ? -13.853 -1.979 5.780 1.00 53.09 91 GLU A O 1
ATOM 758 N N . ASN A 1 92 ? -13.400 -2.069 3.588 1.00 47.44 92 ASN A N 1
ATOM 759 C CA . ASN A 1 92 ? -13.602 -0.643 3.324 1.00 47.44 92 ASN A CA 1
ATOM 760 C C . ASN A 1 92 ? -15.069 -0.178 3.367 1.00 47.44 92 ASN A C 1
ATOM 762 O O . ASN A 1 92 ? -15.313 1.002 3.618 1.00 47.44 92 ASN A O 1
ATOM 766 N N . SER A 1 93 ? -16.055 -1.038 3.080 1.00 49.00 93 SER A N 1
ATOM 767 C CA . SER A 1 93 ? -17.466 -0.665 3.279 1.00 49.00 93 SER A CA 1
ATOM 768 C C . SER A 1 93 ? -17.768 -0.524 4.768 1.00 49.00 93 SER A C 1
ATOM 770 O O . SER A 1 93 ? -18.297 0.493 5.185 1.00 49.00 93 SER A O 1
ATOM 772 N N . LYS A 1 94 ? -17.279 -1.468 5.581 1.00 49.19 94 LYS A N 1
ATOM 773 C CA . LYS A 1 94 ? -17.472 -1.446 7.035 1.00 49.19 94 LYS A CA 1
ATOM 774 C C . LYS A 1 94 ? -16.818 -0.252 7.733 1.00 49.19 94 LYS A C 1
ATOM 776 O O . LYS A 1 94 ? -17.380 0.232 8.704 1.00 49.19 94 LYS A O 1
ATOM 781 N N . LYS A 1 95 ? -15.642 0.207 7.279 1.00 45.88 95 LYS A N 1
ATOM 782 C CA . LYS A 1 95 ? -15.009 1.421 7.830 1.00 45.88 95 LYS A CA 1
ATOM 783 C C . LYS A 1 95 ? -15.801 2.688 7.507 1.00 45.88 95 LYS A C 1
ATOM 785 O O . LYS A 1 95 ? -16.010 3.487 8.401 1.00 45.88 95 LYS A O 1
ATOM 790 N N . ARG A 1 96 ? -16.298 2.833 6.272 1.00 46.84 96 ARG A N 1
ATOM 791 C CA . ARG A 1 96 ? -17.116 3.999 5.898 1.00 46.84 96 ARG A CA 1
ATOM 792 C C . ARG A 1 96 ? -18.420 4.077 6.678 1.00 46.84 96 ARG A C 1
ATOM 794 O O . ARG A 1 96 ? -18.775 5.166 7.105 1.00 46.84 96 ARG A O 1
ATOM 801 N N . ASP A 1 97 ? -19.089 2.947 6.884 1.00 47.31 97 ASP A N 1
ATOM 802 C CA . ASP A 1 97 ? -20.318 2.921 7.683 1.00 47.31 97 ASP A CA 1
ATOM 803 C C . ASP A 1 97 ? -20.022 3.357 9.132 1.00 47.31 97 ASP A C 1
ATOM 805 O O . ASP A 1 97 ? -20.738 4.173 9.697 1.00 47.31 97 ASP A O 1
ATOM 809 N N . ARG A 1 98 ? -18.890 2.910 9.694 1.00 47.75 98 ARG A N 1
ATOM 810 C CA . ARG A 1 98 ? -18.480 3.249 11.063 1.00 47.75 98 ARG A CA 1
ATOM 811 C C . ARG A 1 98 ? -18.063 4.713 11.243 1.00 47.75 98 ARG A C 1
ATOM 813 O O . ARG A 1 98 ? -18.447 5.311 12.237 1.00 47.75 98 ARG A O 1
ATOM 820 N N . ASP A 1 99 ? -17.308 5.267 10.294 1.00 46.59 99 ASP A N 1
ATOM 821 C CA . ASP A 1 99 ? -16.861 6.667 10.335 1.00 46.59 99 ASP A CA 1
ATOM 822 C C . ASP A 1 99 ? -18.054 7.631 10.149 1.00 46.59 99 ASP A C 1
ATOM 824 O O . ASP A 1 99 ? -18.098 8.686 10.774 1.00 46.59 99 ASP A O 1
ATOM 828 N N . THR A 1 100 ? -19.057 7.242 9.347 1.00 51.56 100 THR A N 1
ATOM 829 C CA . THR A 1 100 ? -20.286 8.037 9.142 1.00 51.56 100 THR A CA 1
ATOM 830 C C . THR A 1 100 ? -21.158 8.058 10.401 1.00 51.56 100 THR A C 1
ATOM 832 O O . THR A 1 100 ? -21.668 9.110 10.777 1.00 51.56 100 THR A O 1
ATOM 835 N N . ASP A 1 101 ? -21.301 6.913 11.077 1.00 50.34 101 ASP A N 1
ATOM 836 C CA . ASP A 1 101 ? -22.064 6.818 12.328 1.00 50.34 101 ASP A CA 1
ATOM 837 C C . ASP A 1 101 ? -21.383 7.590 13.479 1.00 50.34 101 ASP A C 1
ATOM 839 O O . ASP A 1 101 ? -22.065 8.169 14.324 1.00 50.34 101 ASP A O 1
ATOM 843 N N . GLU A 1 102 ? -20.044 7.632 13.522 1.00 53.22 102 GLU A N 1
ATOM 844 C CA . GLU A 1 102 ? -19.297 8.423 14.513 1.00 53.22 102 GLU A CA 1
ATOM 845 C C . GLU A 1 102 ? -19.408 9.935 14.261 1.00 53.22 102 GLU A C 1
ATOM 847 O O . GLU A 1 102 ? -19.638 10.689 15.209 1.00 53.22 102 GLU A O 1
ATOM 852 N N . GLU A 1 103 ? -19.300 10.394 13.008 1.00 52.72 103 GLU A N 1
ATOM 853 C CA . GLU A 1 103 ? -19.464 11.817 12.669 1.00 52.72 103 GLU A CA 1
ATOM 854 C C . GLU A 1 103 ? -20.883 12.331 12.977 1.00 52.72 103 GLU A C 1
ATOM 856 O O . GLU A 1 103 ? -21.016 13.415 13.551 1.00 52.72 103 GLU A O 1
ATOM 861 N N . ASP A 1 104 ? -21.933 11.548 12.691 1.00 57.50 104 ASP A N 1
ATOM 862 C CA . ASP A 1 104 ? -23.329 11.929 12.978 1.00 57.50 104 ASP A CA 1
ATOM 863 C C . ASP A 1 104 ? -23.596 12.046 14.491 1.00 57.50 104 ASP A C 1
ATOM 865 O O . ASP A 1 104 ? -24.273 12.970 14.957 1.00 57.50 104 ASP A O 1
ATOM 869 N N . LEU A 1 105 ? -23.004 11.160 15.301 1.00 58.47 105 LEU A N 1
ATOM 870 C CA . LEU A 1 105 ? -23.110 11.222 16.763 1.00 58.47 105 LEU A CA 1
ATOM 871 C C . LEU A 1 105 ? -22.397 12.450 17.345 1.00 58.47 105 LEU A C 1
ATOM 873 O O . LEU A 1 105 ? -22.956 13.130 18.212 1.00 58.47 105 LEU A O 1
ATOM 877 N N . VAL A 1 106 ? -21.201 12.770 16.844 1.00 65.00 106 VAL A N 1
ATOM 878 C CA . VAL A 1 106 ? -20.416 13.932 17.289 1.00 65.00 106 VAL A CA 1
ATOM 879 C C . VAL A 1 106 ? -21.094 15.247 16.892 1.00 65.00 106 VAL A C 1
ATOM 881 O O . VAL A 1 106 ? -21.144 16.190 17.689 1.00 65.00 106 VAL A O 1
ATOM 884 N N . GLU A 1 107 ? -21.663 15.330 15.687 1.00 61.31 107 GLU A N 1
ATOM 885 C CA . GLU A 1 107 ? -22.396 16.518 15.244 1.00 61.31 107 GLU A CA 1
ATOM 886 C C . GLU A 1 107 ? -23.667 16.739 16.079 1.00 61.31 107 GLU A C 1
ATOM 888 O O . GLU A 1 107 ? -23.959 17.868 16.495 1.00 61.31 107 GLU A O 1
ATOM 893 N N . LYS A 1 108 ? -24.373 15.658 16.426 1.00 68.25 108 LYS A N 1
ATOM 894 C CA . LYS A 1 108 ? -25.570 15.702 17.272 1.00 68.25 108 LYS A CA 1
ATOM 895 C C . LYS A 1 108 ? -25.268 16.131 18.709 1.00 68.25 108 LYS A C 1
ATOM 897 O O . LYS A 1 108 ? -25.995 16.972 19.245 1.00 68.25 108 LYS A O 1
ATOM 902 N N . GLU A 1 109 ? -24.191 15.631 19.319 1.00 72.88 109 GLU A N 1
ATOM 903 C CA . GLU A 1 109 ? -23.728 16.096 20.638 1.00 72.88 109 GLU A CA 1
ATOM 904 C C . GLU A 1 109 ? -23.354 17.581 20.617 1.00 72.88 109 GLU A C 1
ATOM 906 O O . GLU A 1 109 ? -23.769 18.346 21.492 1.00 72.88 109 GLU A O 1
ATOM 911 N N . ARG A 1 110 ? -22.637 18.031 19.580 1.00 71.44 110 ARG A N 1
ATOM 912 C CA . ARG A 1 110 ? -22.264 19.443 19.431 1.00 71.44 110 ARG A CA 1
ATOM 913 C C . ARG A 1 110 ? -23.489 20.347 19.311 1.00 71.44 110 ARG A C 1
ATOM 915 O O . ARG A 1 110 ? -23.502 21.442 19.877 1.00 71.44 110 ARG A O 1
ATOM 922 N N . HIS A 1 111 ? -24.513 19.913 18.582 1.00 77.56 111 HIS A N 1
ATOM 923 C CA . HIS A 1 111 ? -25.733 20.695 18.403 1.00 77.56 111 HIS A CA 1
ATOM 924 C C . HIS A 1 111 ? -26.550 20.796 19.700 1.00 77.56 111 HIS A C 1
ATOM 926 O O . HIS A 1 111 ? -27.064 21.868 20.025 1.00 77.56 111 HIS A O 1
ATOM 932 N N . LEU A 1 112 ? -26.605 19.715 20.485 1.00 77.69 112 LEU A N 1
ATOM 933 C CA . LEU A 1 112 ? -27.228 19.714 21.811 1.00 77.69 112 LEU A CA 1
ATOM 934 C C . LEU A 1 112 ? -26.497 20.649 22.784 1.00 77.69 112 LEU A C 1
ATOM 936 O O . LEU A 1 112 ? -27.145 21.480 23.417 1.00 77.69 112 LEU A O 1
ATOM 940 N N . ALA A 1 113 ? -25.163 20.602 22.824 1.00 77.75 113 ALA A N 1
ATOM 941 C CA . ALA A 1 113 ? -24.361 21.468 23.690 1.00 77.75 113 ALA A CA 1
ATOM 942 C C . ALA A 1 113 ? -24.515 22.964 23.351 1.00 77.75 113 ALA A C 1
ATOM 944 O O . ALA A 1 113 ? -24.542 23.817 24.240 1.00 77.75 113 ALA A O 1
ATOM 945 N N . LEU A 1 114 ? -24.645 23.306 22.063 1.00 72.88 114 LEU A N 1
ATOM 946 C CA . LEU A 1 114 ? -24.930 24.680 21.636 1.00 72.88 114 LEU A CA 1
ATOM 947 C C . LEU A 1 114 ? -26.317 25.135 22.096 1.00 72.88 114 LEU A C 1
ATOM 949 O O . LEU A 1 114 ? -26.453 26.242 22.613 1.00 72.88 114 LEU A O 1
ATOM 953 N N . LYS A 1 115 ? -27.324 24.266 21.971 1.00 77.19 115 LYS A N 1
ATOM 954 C CA . LYS A 1 115 ? -28.697 24.563 22.385 1.00 77.19 115 LYS A CA 1
ATOM 955 C C . LYS A 1 115 ? -28.826 24.736 23.901 1.00 77.19 115 LYS A C 1
ATOM 957 O O . LYS A 1 115 ? -29.515 25.650 24.347 1.00 77.19 115 LYS A O 1
ATOM 962 N N . GLU A 1 116 ? -28.139 23.915 24.694 1.00 78.56 116 GLU A N 1
ATOM 963 C CA . GLU A 1 116 ? -28.056 24.087 26.154 1.00 78.56 116 GLU A CA 1
ATOM 964 C C . GLU A 1 116 ? -27.370 25.401 26.532 1.00 78.56 116 GLU A C 1
ATOM 966 O O . GLU A 1 116 ? -27.831 26.117 27.422 1.00 78.56 116 GLU A O 1
ATOM 971 N N . ARG A 1 117 ? -26.296 25.766 25.822 1.00 74.69 117 ARG A N 1
ATOM 972 C CA . ARG A 1 117 ? -25.589 27.025 26.061 1.00 74.69 117 ARG A CA 1
ATOM 973 C C . ARG A 1 117 ? -26.451 28.242 25.726 1.00 74.69 117 ARG A C 1
ATOM 975 O O . ARG A 1 117 ? -26.445 29.203 26.488 1.00 74.69 117 ARG A O 1
ATOM 982 N N . GLU A 1 118 ? -27.197 28.210 24.625 1.00 75.69 118 GLU A N 1
ATOM 983 C CA . GLU A 1 118 ? -28.136 29.278 24.257 1.00 75.69 118 GLU A CA 1
ATOM 984 C C . GLU A 1 118 ? -29.280 29.418 25.266 1.00 75.69 118 GLU A C 1
ATOM 986 O O . GLU A 1 118 ? -29.636 30.538 25.631 1.00 75.69 118 GLU A O 1
ATOM 991 N N . LEU A 1 119 ? -29.826 28.301 25.759 1.00 76.81 119 LEU A N 1
ATOM 992 C CA . LEU A 1 119 ? -30.842 28.302 26.816 1.00 76.81 119 LEU A CA 1
ATOM 993 C C . LEU A 1 119 ? -30.295 28.887 28.122 1.00 76.81 119 LEU A C 1
ATOM 995 O O . LEU A 1 119 ? -30.932 29.757 28.705 1.00 76.81 119 LEU A O 1
ATOM 999 N N . SER A 1 120 ? -29.084 28.496 28.526 1.00 72.88 120 SER A N 1
ATOM 1000 C CA . SER A 1 120 ? -28.442 29.012 29.740 1.00 72.88 120 SER A CA 1
ATOM 1001 C C . SER A 1 120 ? -28.121 30.512 29.663 1.00 72.88 120 SER A C 1
ATOM 1003 O O . SER A 1 120 ? -28.182 31.211 30.674 1.00 72.88 120 SER A O 1
ATOM 1005 N N . ILE A 1 121 ? -27.802 31.030 28.471 1.00 74.81 121 ILE A N 1
ATOM 1006 C CA . ILE A 1 121 ? -27.630 32.473 28.250 1.00 74.81 121 ILE A CA 1
ATOM 1007 C C . ILE A 1 121 ? -28.982 33.185 28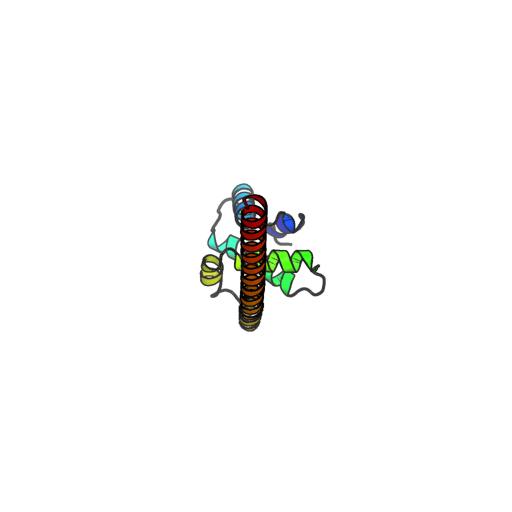.362 1.00 74.81 121 ILE A C 1
ATOM 1009 O O . ILE A 1 121 ? -29.084 34.170 29.088 1.00 74.81 121 ILE A O 1
ATOM 1013 N N . LYS A 1 122 ? -30.035 32.648 27.731 1.00 70.88 122 LYS A N 1
ATOM 1014 C CA . LYS A 1 122 ? -31.396 33.201 27.814 1.00 70.88 122 LYS A CA 1
ATOM 1015 C C . LYS A 1 122 ? -31.953 33.234 29.236 1.00 70.88 122 LYS A C 1
ATOM 1017 O O . LYS A 1 122 ? -32.646 34.180 29.580 1.00 70.88 122 LYS A O 1
ATOM 1022 N N . GLU A 1 123 ? -31.650 32.234 30.058 1.00 68.25 123 GLU A N 1
ATOM 1023 C CA . GLU A 1 123 ? -32.069 32.182 31.467 1.00 68.25 123 GLU A CA 1
ATOM 1024 C C . GLU A 1 123 ? -31.302 33.160 32.371 1.00 68.25 123 GLU A C 1
ATOM 1026 O O . GLU A 1 123 ? -31.769 33.464 33.463 1.00 68.25 123 GLU A O 1
ATOM 1031 N N . ARG A 1 124 ? -30.137 33.662 31.937 1.00 60.75 124 ARG A N 1
ATOM 1032 C CA . ARG A 1 124 ? -29.355 34.685 32.659 1.00 60.75 124 ARG A CA 1
ATOM 1033 C C . ARG A 1 124 ? -29.671 36.121 32.240 1.00 60.75 124 ARG A C 1
ATOM 1035 O O . ARG A 1 124 ? -29.222 37.045 32.913 1.00 60.75 124 ARG A O 1
ATOM 1042 N N . GLU A 1 125 ? -30.382 36.302 31.131 1.00 55.94 125 GLU A N 1
ATOM 1043 C CA . GLU A 1 125 ? -30.823 37.607 30.618 1.00 55.94 125 GLU A CA 1
ATOM 1044 C C . GLU A 1 125 ? -32.276 37.955 31.021 1.00 55.94 125 GLU A C 1
ATOM 1046 O O . GLU A 1 125 ? -32.802 38.978 30.579 1.00 55.94 125 GLU A O 1
ATOM 1051 N N . VAL A 1 126 ? -32.906 37.132 31.874 1.00 49.81 126 VAL A N 1
ATOM 1052 C CA . VAL A 1 126 ? -34.191 37.381 32.564 1.00 49.81 126 VAL A CA 1
ATOM 1053 C C . VAL A 1 126 ? -33.926 37.681 34.035 1.00 49.81 126 VAL A C 1
ATOM 1055 O O . VAL A 1 126 ? -34.577 38.610 34.563 1.00 49.81 126 VAL A O 1
#

Nearest PDB structures (foldseek):
  2jqk-assembly1_A  TM=5.151E-01  e=1.437E+00  Homo sapiens

pLDDT: mean 70.3, std 13.82, range [45.88, 88.81]

Mean predicted aligned error: 15.1 Å

Solvent-accessible surface area (backbone atoms only — not comparable to full-atom values): 7432 Å² total; per-residue (Å²): 131,66,84,70,54,68,69,66,75,49,65,60,92,71,68,44,72,69,60,50,51,55,51,44,55,76,74,38,99,74,71,54,65,72,61,52,51,50,53,53,53,48,50,37,49,51,41,65,70,38,85,88,48,50,71,66,48,34,52,47,29,52,49,61,54,61,77,39,54,68,61,44,56,69,42,51,90,71,59,95,55,72,66,58,54,52,50,54,56,54,55,52,51,56,49,52,57,50,54,51,56,51,51,53,51,53,52,51,52,52,52,50,55,50,52,53,50,53,50,56,52,55,66,71,77,109